Protein AF-A0A371GRE4-F1 (afdb_monomer_lite)

Radius of gyration: 18.03 Å; chains: 1; bounding box: 32×27×56 Å

Organism: Mucuna pruriens (NCBI:txid157652)

Structure (mmCIF, N/CA/C/O backbone):
data_AF-A0A371GRE4-F1
#
_entry.id   AF-A0A371GRE4-F1
#
loop_
_atom_site.group_PDB
_atom_site.id
_atom_site.type_symbol
_atom_site.label_atom_id
_atom_site.label_alt_id
_atom_site.label_comp_id
_atom_site.label_asym_id
_atom_site.label_entity_id
_atom_site.label_seq_id
_atom_site.pdbx_PDB_ins_code
_atom_site.Cartn_x
_atom_site.Cartn_y
_atom_site.Cartn_z
_atom_site.occupancy
_atom_site.B_iso_or_equiv
_atom_site.auth_seq_id
_atom_site.auth_comp_id
_atom_site.auth_asym_id
_atom_site.auth_atom_id
_atom_site.pdbx_PDB_model_num
ATOM 1 N N . MET A 1 1 ? 13.648 13.580 -41.759 1.00 57.78 1 MET A N 1
ATOM 2 C CA . MET A 1 1 ? 13.668 12.105 -41.898 1.00 57.78 1 MET A CA 1
ATOM 3 C C . MET A 1 1 ? 14.244 11.367 -40.675 1.00 57.78 1 MET A C 1
ATOM 5 O O . MET A 1 1 ? 14.204 10.150 -40.665 1.00 57.78 1 MET A O 1
ATOM 9 N N . ASN A 1 2 ? 14.712 12.050 -39.616 1.00 68.69 2 ASN A N 1
ATOM 10 C CA . ASN A 1 2 ? 15.350 11.382 -38.465 1.00 68.69 2 ASN A CA 1
ATOM 11 C C . ASN A 1 2 ? 14.379 10.950 -37.354 1.00 68.69 2 ASN A C 1
ATOM 13 O O . ASN A 1 2 ? 14.600 9.919 -36.734 1.00 68.69 2 ASN A O 1
ATOM 17 N N . ILE A 1 3 ? 13.278 11.680 -37.151 1.00 64.88 3 ILE A N 1
ATOM 18 C CA . ILE A 1 3 ? 12.303 11.404 -36.076 1.00 64.88 3 ILE A CA 1
ATOM 19 C C . ILE A 1 3 ? 11.621 10.042 -36.278 1.00 64.88 3 ILE A C 1
ATOM 21 O O . ILE A 1 3 ? 11.470 9.261 -35.346 1.00 64.88 3 ILE A O 1
ATOM 25 N N . TRP A 1 4 ? 11.261 9.721 -37.522 1.00 70.25 4 TRP A N 1
ATOM 26 C CA . TRP A 1 4 ? 10.633 8.442 -37.862 1.00 70.25 4 TRP A CA 1
ATOM 27 C C . TRP A 1 4 ? 11.590 7.253 -37.728 1.00 70.25 4 TRP A C 1
ATOM 29 O O . TRP A 1 4 ? 11.171 6.177 -37.307 1.00 70.25 4 TRP A O 1
ATOM 39 N N . ASN A 1 5 ? 12.876 7.456 -38.023 1.00 80.38 5 ASN A N 1
ATOM 40 C CA . ASN A 1 5 ? 13.899 6.426 -37.854 1.00 80.38 5 ASN A CA 1
ATOM 41 C C . ASN A 1 5 ? 14.218 6.190 -36.368 1.00 80.38 5 ASN A C 1
ATOM 43 O O . ASN A 1 5 ? 14.322 5.042 -35.946 1.00 80.38 5 ASN A O 1
ATOM 47 N N . GLU A 1 6 ? 14.284 7.254 -35.561 1.00 81.19 6 GLU A N 1
ATOM 48 C CA . GLU A 1 6 ? 14.442 7.166 -34.102 1.00 81.19 6 GLU A CA 1
ATOM 49 C C . GLU A 1 6 ? 13.253 6.447 -33.446 1.00 81.19 6 GLU A C 1
ATOM 51 O O . GLU A 1 6 ? 13.439 5.548 -32.625 1.00 81.19 6 GLU A O 1
ATOM 56 N N . LEU A 1 7 ? 12.022 6.789 -33.843 1.00 72.19 7 LEU A N 1
ATOM 57 C CA . LEU A 1 7 ? 10.811 6.144 -33.335 1.00 72.19 7 LEU A CA 1
ATOM 58 C C . LEU A 1 7 ? 10.784 4.647 -33.667 1.00 72.19 7 LEU A C 1
ATOM 60 O O . LEU A 1 7 ? 10.488 3.826 -32.798 1.00 72.19 7 LEU A O 1
ATOM 64 N N . ARG A 1 8 ? 11.129 4.289 -34.908 1.00 79.44 8 ARG A N 1
ATOM 65 C CA . ARG A 1 8 ? 11.219 2.896 -35.353 1.00 79.44 8 ARG A CA 1
ATOM 66 C C . ARG A 1 8 ? 12.275 2.119 -34.566 1.00 79.44 8 ARG A C 1
ATOM 68 O O . ARG A 1 8 ? 11.975 1.034 -34.079 1.00 79.44 8 ARG A O 1
ATOM 75 N N . GLU A 1 9 ? 13.464 2.687 -34.360 1.00 81.56 9 GLU A N 1
ATOM 76 C CA . GLU A 1 9 ? 14.497 2.056 -33.530 1.00 81.56 9 GLU A CA 1
ATOM 77 C C . GLU A 1 9 ? 14.057 1.862 -32.072 1.00 81.56 9 GLU A C 1
ATOM 79 O O . GLU A 1 9 ? 14.393 0.855 -31.445 1.00 81.56 9 GLU A O 1
ATOM 84 N N . ARG A 1 10 ? 13.316 2.820 -31.504 1.00 75.19 10 ARG A N 1
ATOM 85 C CA . ARG A 1 10 ? 12.792 2.717 -30.135 1.00 75.19 10 ARG A CA 1
ATOM 86 C C . ARG A 1 10 ? 11.746 1.616 -30.003 1.00 75.19 10 ARG A C 1
ATOM 88 O O . ARG A 1 10 ? 11.749 0.910 -28.992 1.00 75.19 10 ARG A O 1
ATOM 95 N N . LEU A 1 11 ? 10.884 1.460 -31.007 1.00 74.25 11 LEU A N 1
ATOM 96 C CA . LEU A 1 11 ? 9.877 0.399 -31.063 1.00 74.25 11 LEU A CA 1
ATOM 97 C C . LEU A 1 11 ? 10.521 -0.989 -31.198 1.00 74.25 11 LEU A C 1
ATOM 99 O O . LEU A 1 11 ? 10.200 -1.862 -30.391 1.00 74.25 11 LEU A O 1
ATOM 103 N N . ASP A 1 12 ? 11.483 -1.154 -32.113 1.00 79.88 12 ASP A N 1
ATOM 104 C CA . ASP A 1 12 ? 12.237 -2.408 -32.307 1.00 79.88 12 ASP A CA 1
ATOM 105 C C . ASP A 1 12 ? 12.995 -2.828 -31.040 1.00 79.88 12 ASP A C 1
ATOM 107 O O . ASP A 1 12 ? 13.053 -4.003 -30.689 1.00 79.88 12 ASP A O 1
ATOM 111 N N . LYS A 1 13 ? 13.550 -1.862 -30.298 1.00 78.12 13 LYS A N 1
ATOM 112 C CA . LYS A 1 13 ? 14.281 -2.117 -29.043 1.00 78.12 13 LYS A CA 1
ATOM 113 C C . LYS A 1 13 ? 13.354 -2.284 -27.828 1.00 78.12 13 LYS A C 1
ATOM 115 O O . LYS A 1 13 ? 13.844 -2.360 -26.696 1.00 78.12 13 LYS A O 1
ATOM 120 N N . HIS A 1 14 ? 12.029 -2.278 -28.021 1.00 63.56 14 HIS A N 1
ATOM 121 C CA . HIS A 1 14 ? 11.018 -2.221 -26.957 1.00 63.56 14 HIS A CA 1
ATOM 122 C C . HIS A 1 14 ? 11.351 -1.171 -25.885 1.00 63.56 14 HIS A C 1
ATOM 124 O O . HIS A 1 14 ? 11.160 -1.408 -24.693 1.00 63.56 14 HIS A O 1
ATOM 130 N N . LYS A 1 15 ? 11.915 -0.029 -26.292 1.00 61.38 15 LYS A N 1
ATOM 131 C CA . LYS A 1 15 ? 12.206 1.132 -25.443 1.00 61.38 15 LYS A CA 1
ATOM 132 C C . LYS A 1 15 ? 11.062 2.131 -25.598 1.00 61.38 15 LYS A C 1
ATOM 134 O O . LYS A 1 15 ? 11.224 3.231 -26.127 1.00 61.38 15 LYS A O 1
ATOM 139 N N . THR A 1 16 ? 9.874 1.714 -25.177 1.00 56.59 16 THR A N 1
ATOM 140 C CA . THR A 1 16 ? 8.706 2.590 -25.084 1.00 56.59 16 THR A CA 1
ATOM 141 C C . THR A 1 16 ? 8.728 3.351 -23.761 1.00 56.59 16 THR A C 1
ATOM 143 O O . THR A 1 16 ? 9.271 2.879 -22.762 1.00 56.59 16 THR A O 1
ATOM 146 N N . ILE A 1 17 ? 8.114 4.537 -23.759 1.00 55.12 17 ILE A N 1
ATOM 147 C CA . ILE A 1 17 ? 7.994 5.445 -22.599 1.00 55.12 17 ILE A CA 1
ATOM 148 C C . ILE A 1 17 ? 7.371 4.718 -21.387 1.00 55.12 17 ILE A C 1
ATOM 150 O O . ILE A 1 17 ? 7.614 5.061 -20.238 1.00 55.12 17 ILE A O 1
ATOM 154 N N . HIS A 1 18 ? 6.627 3.646 -21.657 1.00 49.09 18 HIS A N 1
ATOM 155 C CA . HIS A 1 18 ? 5.867 2.874 -20.684 1.00 49.09 18 HIS A CA 1
ATOM 156 C C . HIS A 1 18 ? 6.605 1.666 -20.098 1.00 49.09 18 HIS A C 1
ATOM 158 O O . HIS A 1 18 ? 6.069 1.031 -19.197 1.00 49.09 18 HIS A O 1
ATOM 164 N N . LYS A 1 19 ? 7.824 1.329 -20.552 1.00 46.84 19 LYS A N 1
ATOM 165 C CA . LYS A 1 19 ? 8.502 0.109 -20.071 1.00 46.84 19 LYS A CA 1
ATOM 166 C C . LYS A 1 19 ? 8.829 0.154 -18.573 1.00 46.84 19 LYS A C 1
ATOM 168 O O . LYS A 1 19 ? 8.894 -0.893 -17.946 1.00 46.84 19 LYS A O 1
ATOM 173 N N . LYS A 1 20 ? 9.008 1.356 -18.011 1.00 46.50 20 LYS A N 1
ATOM 174 C CA . LYS A 1 20 ? 9.229 1.567 -16.572 1.00 46.50 20 LYS A CA 1
ATOM 175 C C . LYS A 1 20 ? 7.929 1.792 -15.784 1.00 46.50 20 LYS A C 1
ATOM 177 O O . LYS A 1 20 ? 7.926 1.586 -14.584 1.00 46.50 20 LYS A O 1
ATOM 182 N N . LEU A 1 21 ? 6.832 2.172 -16.451 1.00 49.91 21 LEU A N 1
ATOM 183 C CA . LEU A 1 21 ? 5.516 2.298 -15.809 1.00 49.91 21 LEU A CA 1
ATOM 184 C C . LEU A 1 21 ? 4.811 0.940 -15.650 1.00 49.91 21 LEU A C 1
ATOM 186 O O . LEU A 1 21 ? 4.051 0.752 -14.716 1.00 49.91 21 LEU A O 1
ATOM 190 N N . ALA A 1 22 ? 5.043 -0.026 -16.542 1.00 54.25 22 ALA A N 1
ATOM 191 C CA . ALA A 1 22 ? 4.165 -1.196 -16.634 1.00 54.25 22 ALA A CA 1
ATOM 192 C C . ALA A 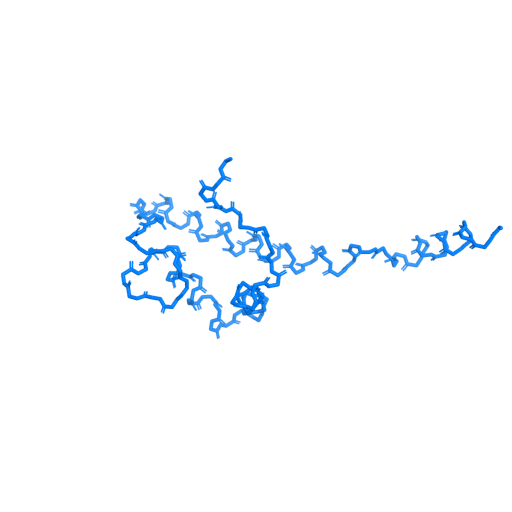1 22 ? 4.276 -2.213 -15.479 1.00 54.25 22 ALA A C 1
ATOM 194 O O . ALA A 1 22 ? 3.281 -2.861 -15.165 1.00 54.25 22 ALA A O 1
ATOM 195 N N . THR A 1 23 ? 5.451 -2.396 -14.870 1.00 55.62 23 THR A N 1
ATOM 196 C CA . THR A 1 23 ? 5.646 -3.394 -13.798 1.00 55.62 23 THR A CA 1
ATOM 197 C C . THR A 1 23 ? 5.415 -2.817 -12.411 1.00 55.62 23 THR A C 1
ATOM 199 O O . THR A 1 23 ? 4.700 -3.422 -11.617 1.00 55.62 23 THR A O 1
ATOM 202 N N . ASP A 1 24 ? 5.963 -1.633 -12.138 1.00 61.56 24 ASP A N 1
ATOM 203 C CA . ASP A 1 24 ? 5.865 -1.017 -10.814 1.00 61.56 24 ASP A CA 1
ATOM 204 C C . ASP A 1 24 ? 4.418 -0.585 -10.541 1.00 61.56 24 ASP A C 1
ATOM 206 O O . ASP A 1 24 ? 3.901 -0.820 -9.453 1.00 61.56 24 ASP A O 1
ATOM 210 N N . ASP A 1 25 ? 3.707 -0.060 -11.549 1.00 68.25 25 ASP A N 1
ATOM 211 C CA . ASP A 1 25 ? 2.283 0.266 -11.399 1.00 68.25 25 ASP A CA 1
ATOM 212 C C . ASP A 1 25 ? 1.404 -0.987 -11.282 1.00 68.25 25 ASP A C 1
ATOM 214 O O . ASP A 1 25 ? 0.369 -0.937 -10.621 1.00 68.25 25 ASP A O 1
ATOM 218 N N . TYR A 1 26 ? 1.811 -2.128 -11.850 1.00 74.62 26 TYR A N 1
ATOM 219 C CA . TYR A 1 26 ? 1.071 -3.381 -11.691 1.00 74.62 26 TYR A CA 1
ATOM 220 C C . TYR A 1 26 ? 1.133 -3.901 -10.251 1.00 74.62 26 TYR A C 1
ATOM 222 O O . TYR A 1 26 ? 0.090 -4.209 -9.671 1.00 74.62 26 TYR A O 1
ATOM 230 N N . GLU A 1 27 ? 2.326 -3.958 -9.651 1.00 74.56 27 GLU A N 1
ATOM 231 C CA . GLU A 1 27 ? 2.471 -4.394 -8.255 1.00 74.56 27 GLU A CA 1
ATOM 232 C C . GLU A 1 27 ? 1.813 -3.399 -7.282 1.00 74.56 27 GLU A C 1
ATOM 234 O O . GLU A 1 27 ? 1.128 -3.829 -6.352 1.00 74.56 27 GLU A O 1
ATOM 239 N N . ARG A 1 28 ? 1.871 -2.083 -7.558 1.00 78.25 28 ARG A N 1
ATOM 240 C CA . ARG A 1 28 ? 1.094 -1.066 -6.814 1.00 78.25 28 ARG A CA 1
ATOM 241 C C . ARG A 1 28 ? -0.400 -1.354 -6.858 1.00 78.25 28 ARG A C 1
ATOM 243 O O . ARG A 1 28 ? -1.046 -1.452 -5.818 1.00 78.25 28 ARG A O 1
ATOM 250 N N . VAL A 1 29 ? -0.961 -1.507 -8.059 1.00 79.31 29 VAL A N 1
ATOM 251 C CA . VAL A 1 29 ? -2.397 -1.766 -8.248 1.00 79.31 29 VAL A CA 1
ATOM 252 C C . VAL A 1 29 ? -2.811 -3.056 -7.547 1.00 79.31 29 VAL A C 1
ATOM 254 O O . VAL A 1 29 ? -3.857 -3.092 -6.902 1.00 79.31 29 VAL A O 1
ATOM 257 N N . LYS A 1 30 ? -1.975 -4.092 -7.604 1.00 82.94 30 LYS A N 1
ATOM 258 C CA . LYS A 1 30 ? -2.218 -5.369 -6.934 1.00 82.94 30 LYS A CA 1
ATOM 259 C C . LYS A 1 30 ? -2.206 -5.239 -5.408 1.00 82.94 30 LYS A C 1
ATOM 261 O O . LYS A 1 30 ? -3.088 -5.794 -4.753 1.00 82.94 3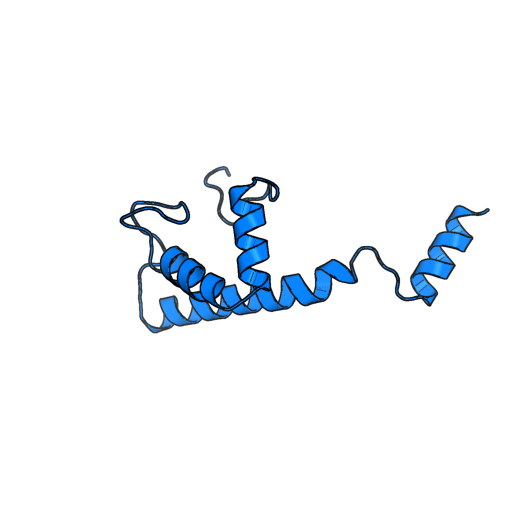0 LYS A O 1
ATOM 266 N N . GLY A 1 31 ? -1.270 -4.479 -4.837 1.00 82.94 31 GLY A N 1
ATOM 267 C CA . GLY A 1 31 ? -1.244 -4.167 -3.405 1.00 82.94 31 GLY A CA 1
ATOM 268 C C . GLY A 1 31 ? -2.521 -3.454 -2.950 1.00 82.94 31 GLY A C 1
ATOM 269 O O . GLY A 1 31 ? -3.172 -3.878 -1.991 1.00 82.94 31 GLY A O 1
ATOM 270 N N . LEU A 1 32 ? -2.950 -2.435 -3.701 1.00 86.31 32 LEU A N 1
ATOM 271 C CA . LEU A 1 32 ? -4.203 -1.718 -3.445 1.00 86.31 32 LEU A CA 1
ATOM 272 C C . LEU A 1 32 ? -5.430 -2.636 -3.568 1.00 86.31 32 LEU A C 1
ATOM 274 O O . LEU A 1 32 ? -6.322 -2.599 -2.720 1.00 86.31 32 LEU A O 1
ATOM 278 N N . GLU A 1 33 ? -5.470 -3.493 -4.589 1.00 87.88 33 GLU A N 1
ATOM 279 C CA . GLU A 1 33 ? -6.555 -4.451 -4.808 1.00 87.88 33 GLU A CA 1
ATOM 280 C C . GLU A 1 33 ? -6.696 -5.428 -3.630 1.00 87.88 33 GLU A C 1
ATOM 282 O O . GLU A 1 33 ? -7.812 -5.706 -3.180 1.00 87.88 33 GLU A O 1
ATOM 287 N N . ILE A 1 34 ? -5.577 -5.929 -3.097 1.00 89.31 34 ILE A N 1
ATOM 288 C CA . ILE A 1 34 ? -5.565 -6.838 -1.943 1.00 89.31 34 ILE A CA 1
ATOM 289 C C . ILE A 1 34 ? -6.138 -6.148 -0.702 1.00 89.31 34 ILE A C 1
ATOM 291 O O . ILE A 1 34 ? -6.989 -6.732 -0.024 1.00 89.31 34 ILE A O 1
ATOM 295 N N . ILE A 1 35 ? -5.728 -4.906 -0.426 1.00 90.31 35 ILE A N 1
ATOM 296 C CA . ILE A 1 35 ? -6.264 -4.123 0.696 1.00 90.31 35 ILE A CA 1
ATOM 297 C C . ILE A 1 35 ? -7.774 -3.953 0.548 1.00 90.31 35 ILE A C 1
ATOM 299 O O . ILE A 1 35 ? -8.520 -4.221 1.491 1.00 90.31 35 ILE A O 1
ATOM 303 N N . VAL A 1 36 ? -8.238 -3.555 -0.641 1.00 89.75 36 VAL A N 1
ATOM 304 C CA . VAL A 1 36 ? -9.666 -3.338 -0.897 1.00 89.75 36 VAL A CA 1
ATOM 305 C C . VAL A 1 36 ? -10.460 -4.623 -0.679 1.00 89.75 36 VAL A C 1
ATOM 307 O O . VAL A 1 36 ? -11.446 -4.614 0.058 1.00 89.75 36 VAL A O 1
ATOM 310 N N . LYS A 1 37 ? -10.001 -5.751 -1.234 1.00 92.31 37 LYS A N 1
ATOM 311 C CA . LYS A 1 37 ? -10.639 -7.061 -1.032 1.00 92.31 37 LYS A CA 1
ATOM 312 C C . LYS A 1 37 ? -10.691 -7.457 0.440 1.00 92.31 37 LYS A C 1
ATOM 314 O O . LYS A 1 37 ? -11.718 -7.966 0.886 1.00 92.31 37 LYS A O 1
ATOM 319 N N . CYS A 1 38 ? -9.608 -7.234 1.186 1.00 91.25 38 CYS A N 1
ATOM 320 C CA . CYS A 1 38 ? -9.541 -7.531 2.614 1.00 91.25 38 CYS A CA 1
ATOM 321 C C . CYS A 1 38 ? -10.595 -6.727 3.388 1.00 91.25 38 CYS A C 1
ATOM 323 O O . CYS A 1 38 ? -11.437 -7.304 4.078 1.00 91.25 38 CYS A O 1
ATOM 325 N N . LEU A 1 39 ? -10.621 -5.407 3.199 1.00 91.62 39 LEU A N 1
ATOM 326 C CA . LEU A 1 39 ? -11.564 -4.524 3.882 1.00 91.62 39 LEU A CA 1
ATOM 327 C C . LEU A 1 39 ? -13.020 -4.871 3.546 1.00 91.62 39 LEU A C 1
ATOM 329 O O . LEU A 1 39 ? -13.835 -4.999 4.460 1.00 91.62 39 LEU A O 1
ATOM 333 N N . THR A 1 40 ? -13.344 -5.112 2.269 1.00 91.25 40 THR A N 1
ATOM 334 C CA . THR A 1 40 ? -14.697 -5.520 1.854 1.00 91.25 40 THR A CA 1
ATOM 335 C C . THR A 1 40 ? -15.096 -6.857 2.467 1.00 91.25 40 THR A C 1
ATOM 337 O O . THR A 1 40 ? -16.188 -6.976 3.018 1.00 91.25 40 THR A O 1
ATOM 340 N N . LYS A 1 41 ? -14.221 -7.869 2.403 1.00 95.44 41 LYS A N 1
ATOM 341 C CA . LYS A 1 41 ? -14.510 -9.218 2.912 1.00 95.44 41 LYS A CA 1
ATOM 342 C C . LYS A 1 41 ? -14.812 -9.221 4.410 1.00 95.44 41 LYS A C 1
ATOM 344 O O . LYS A 1 41 ? -15.612 -10.031 4.869 1.00 95.44 41 LYS A O 1
ATOM 349 N N . HIS A 1 42 ? -14.179 -8.322 5.157 1.00 92.44 42 HIS A N 1
ATOM 350 C CA . HIS A 1 42 ? -14.340 -8.202 6.603 1.00 92.44 42 HIS A CA 1
ATOM 351 C C . HIS A 1 42 ? -15.314 -7.089 7.024 1.00 92.44 42 HIS A C 1
ATOM 353 O O . HIS A 1 42 ? -15.458 -6.840 8.218 1.00 92.44 42 HIS A O 1
ATOM 359 N N . ASN A 1 43 ? -15.997 -6.445 6.068 1.00 90.62 43 ASN A N 1
ATOM 360 C CA . ASN A 1 43 ? -16.911 -5.322 6.299 1.00 90.62 43 ASN A CA 1
ATOM 361 C C . ASN A 1 43 ? -16.285 -4.196 7.147 1.00 90.62 43 ASN A C 1
ATOM 363 O O . ASN A 1 43 ? -16.932 -3.598 8.008 1.00 90.62 43 ASN A O 1
ATOM 367 N N . LEU A 1 44 ? -14.994 -3.939 6.928 1.00 90.06 44 LEU A N 1
ATOM 368 C CA . LEU A 1 44 ? -14.246 -2.898 7.619 1.00 90.06 44 LEU A CA 1
ATOM 369 C C . LEU A 1 44 ? -14.425 -1.562 6.903 1.00 90.06 44 LEU A C 1
ATOM 371 O O . LEU A 1 44 ? -14.480 -1.485 5.674 1.00 90.06 44 LEU A O 1
ATOM 375 N N . THR A 1 45 ? -14.483 -0.482 7.679 1.00 84.31 45 THR A N 1
ATOM 376 C CA . THR A 1 45 ? -14.606 0.863 7.122 1.00 84.31 45 THR A CA 1
ATOM 377 C C . THR A 1 45 ? -13.347 1.233 6.342 1.00 84.31 45 THR A C 1
ATOM 379 O O . THR A 1 45 ? -12.231 1.185 6.859 1.00 84.31 45 THR A O 1
ATOM 382 N N . PHE A 1 46 ? -13.532 1.624 5.082 1.00 79.75 46 PHE A N 1
ATOM 383 C CA . PHE A 1 46 ? -12.451 2.089 4.212 1.00 79.75 46 PHE A CA 1
ATOM 384 C C . PHE A 1 46 ? -11.911 3.448 4.631 1.00 79.75 46 PHE A C 1
ATOM 386 O O . PHE A 1 46 ? -10.711 3.683 4.550 1.00 79.75 46 PHE A O 1
ATOM 393 N N . ARG A 1 47 ? -12.814 4.338 5.052 1.00 76.75 47 ARG A N 1
ATOM 394 C CA . ARG A 1 47 ? -12.542 5.721 5.451 1.00 76.75 47 ARG A CA 1
ATOM 395 C C . ARG A 1 47 ? -12.743 5.899 6.956 1.00 76.75 47 ARG A C 1
ATOM 397 O O . ARG A 1 47 ? -13.391 5.088 7.615 1.00 76.75 47 ARG A O 1
ATOM 404 N N . GLY A 1 48 ? -12.135 6.952 7.475 1.00 72.62 48 GLY A N 1
ATOM 405 C CA . GLY A 1 48 ? -12.130 7.371 8.870 1.00 72.62 48 GLY A CA 1
ATOM 406 C C . GLY A 1 48 ? -12.359 8.877 8.909 1.00 72.62 48 GLY A C 1
ATOM 407 O O . GLY A 1 48 ? -12.776 9.458 7.909 1.00 72.62 48 GLY A O 1
ATOM 408 N N . SER A 1 49 ? -12.087 9.519 10.041 1.00 75.81 49 SER A N 1
ATOM 409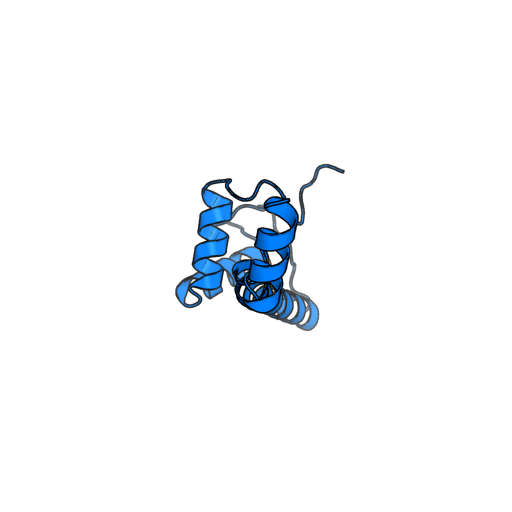 C CA . SER A 1 49 ? -12.207 10.978 10.165 1.00 75.81 49 SER A CA 1
ATOM 410 C C . SER A 1 49 ? -11.077 11.737 9.462 1.00 75.81 49 SER A C 1
ATOM 412 O O . SER A 1 49 ? -11.267 12.898 9.110 1.00 75.81 49 SER A O 1
ATOM 414 N N . ASN A 1 50 ? -9.933 11.080 9.240 1.00 71.25 50 ASN A N 1
ATOM 415 C CA . ASN A 1 50 ? -8.765 11.631 8.560 1.00 71.25 50 ASN A CA 1
ATOM 416 C C . ASN A 1 50 ? -8.427 10.842 7.288 1.00 71.25 50 ASN A C 1
ATOM 418 O O . ASN A 1 50 ? -8.607 9.623 7.209 1.00 71.25 50 ASN A O 1
ATOM 422 N N . GLU A 1 51 ? -7.922 11.564 6.285 1.00 69.81 51 GLU A N 1
ATOM 423 C CA . GLU A 1 51 ? -7.616 11.039 4.946 1.00 69.81 51 GLU A CA 1
ATOM 424 C C . GLU A 1 51 ? -6.150 11.266 4.540 1.00 69.81 51 GLU A C 1
ATOM 426 O O . GLU A 1 51 ? -5.828 11.243 3.352 1.00 69.81 51 GLU A O 1
ATOM 431 N N . LYS A 1 52 ? -5.256 11.501 5.506 1.00 75.75 52 LYS A N 1
ATOM 432 C CA . LYS A 1 52 ? -3.828 11.730 5.255 1.00 75.75 52 LYS A CA 1
ATOM 433 C C . LYS A 1 52 ? -2.992 10.620 5.874 1.00 75.75 52 LYS A C 1
ATOM 435 O O . LYS A 1 52 ? -3.261 10.198 6.988 1.00 75.75 52 LYS A O 1
ATOM 440 N N . LEU A 1 53 ? -1.940 10.203 5.180 1.00 76.56 53 LEU A N 1
ATOM 441 C CA . LEU A 1 53 ? -0.933 9.288 5.721 1.00 76.56 53 LEU A CA 1
ATOM 442 C C . LEU A 1 53 ? -0.336 9.812 7.034 1.00 76.56 53 LEU A C 1
ATOM 444 O O . LEU A 1 53 ? -0.105 11.016 7.170 1.00 76.56 53 LEU A O 1
ATOM 448 N N . TYR A 1 54 ? -0.056 8.895 7.960 1.00 80.81 54 TYR A N 1
ATOM 449 C CA . TYR A 1 54 ? 0.628 9.144 9.231 1.00 80.81 54 TYR A CA 1
ATOM 450 C C . TYR A 1 54 ? -0.095 10.134 10.160 1.00 80.81 54 TYR A C 1
ATOM 452 O O . TYR A 1 54 ? 0.539 10.941 10.840 1.00 80.81 54 TYR A O 1
ATOM 460 N N . GLN A 1 55 ? -1.430 10.088 10.188 1.00 80.50 55 GLN A N 1
ATOM 461 C CA . GLN A 1 55 ? -2.248 10.852 11.128 1.00 80.50 55 GLN A CA 1
ATOM 462 C C . GLN A 1 55 ? -2.996 9.931 12.092 1.00 80.50 55 GLN A C 1
ATOM 464 O O . GLN A 1 55 ? -3.411 8.821 11.754 1.00 80.50 55 GLN A O 1
ATOM 469 N N . ASP A 1 56 ? -3.217 10.420 13.310 1.00 73.62 56 ASP A N 1
ATOM 470 C CA . ASP A 1 56 ? -4.054 9.722 14.277 1.00 73.62 56 ASP A CA 1
ATOM 471 C C . ASP A 1 56 ? -5.495 9.611 13.763 1.00 73.62 56 ASP A C 1
ATOM 473 O O . ASP A 1 56 ? -6.000 10.485 13.056 1.00 73.62 56 ASP A O 1
ATOM 477 N N . SER A 1 57 ? -6.189 8.535 14.144 1.00 71.88 57 SER A N 1
ATOM 478 C CA . SER A 1 57 ? -7.545 8.220 13.652 1.00 71.88 57 SER A CA 1
ATOM 479 C C . SER A 1 57 ? -7.634 8.005 12.132 1.00 71.88 57 SER A C 1
ATOM 481 O O . SER A 1 57 ? -8.700 8.179 11.531 1.00 71.88 57 SER A O 1
ATOM 483 N N . ASN A 1 58 ? -6.525 7.597 11.508 1.00 74.19 58 ASN A N 1
ATOM 484 C CA . ASN A 1 58 ? -6.513 7.160 10.120 1.00 74.19 58 ASN A CA 1
ATOM 485 C C . ASN A 1 58 ? -7.472 6.001 9.873 1.00 74.19 58 ASN A C 1
ATOM 487 O O . ASN A 1 58 ? -7.711 5.134 10.718 1.00 74.19 58 ASN A O 1
ATOM 491 N N . CYS A 1 59 ? -8.030 5.996 8.670 1.00 82.56 59 CYS A N 1
ATOM 492 C CA . CYS A 1 59 ? -8.896 4.926 8.232 1.00 82.56 59 CYS A CA 1
ATOM 493 C C . CYS A 1 59 ? -8.145 3.598 8.083 1.00 82.56 59 CYS A C 1
ATOM 495 O O . CYS A 1 59 ? -6.929 3.576 7.882 1.00 82.56 59 CYS A O 1
ATOM 497 N N . ASN A 1 60 ? -8.874 2.478 8.120 1.00 86.88 60 ASN A N 1
ATOM 498 C CA . ASN A 1 60 ? -8.255 1.154 7.996 1.00 86.88 60 ASN A CA 1
ATOM 499 C C . ASN A 1 60 ? -7.483 0.992 6.677 1.00 86.88 60 ASN A C 1
ATOM 501 O O . ASN A 1 60 ? -6.499 0.263 6.639 1.00 86.88 60 ASN A O 1
ATOM 505 N N . PHE A 1 61 ? -7.890 1.694 5.614 1.00 86.69 61 PHE A N 1
ATOM 506 C CA . PHE A 1 61 ? -7.160 1.705 4.350 1.00 86.69 61 PHE A CA 1
ATOM 507 C C . PHE A 1 61 ? -5.767 2.324 4.497 1.00 86.69 61 PHE A C 1
ATOM 509 O O . PHE A 1 61 ? -4.780 1.664 4.186 1.00 86.69 61 PHE A O 1
ATOM 516 N N . TRP A 1 62 ? -5.667 3.545 5.031 1.00 86.00 62 TRP A N 1
ATOM 517 C CA . TRP A 1 62 ? -4.374 4.201 5.236 1.00 86.00 62 TRP A CA 1
ATOM 518 C C . TRP A 1 62 ? -3.479 3.418 6.189 1.00 86.00 62 TRP A C 1
ATOM 520 O O . TRP A 1 62 ? -2.298 3.257 5.911 1.00 86.00 62 TRP A O 1
ATOM 530 N N . ARG A 1 63 ? -4.056 2.830 7.239 1.00 86.94 63 ARG A N 1
ATOM 531 C CA . ARG A 1 63 ? -3.302 2.001 8.182 1.00 86.94 63 ARG A CA 1
ATOM 532 C C . ARG A 1 63 ? -2.695 0.756 7.526 1.00 86.94 63 ARG A C 1
ATOM 534 O O . ARG A 1 63 ? -1.568 0.389 7.830 1.00 86.94 63 ARG A O 1
ATOM 541 N N . LEU A 1 64 ? -3.414 0.113 6.605 1.00 89.50 64 LEU A N 1
ATOM 542 C CA . LEU A 1 64 ? -2.890 -1.033 5.853 1.00 89.50 64 LEU A CA 1
ATOM 543 C C . LEU A 1 64 ? -1.831 -0.621 4.821 1.00 89.50 64 LEU A C 1
ATOM 545 O O . LEU A 1 64 ? -0.882 -1.369 4.601 1.00 89.50 64 LEU A O 1
ATOM 549 N N . ILE A 1 65 ? -1.960 0.566 4.220 1.00 88.38 65 ILE A N 1
ATOM 550 C CA . ILE A 1 65 ? -0.923 1.139 3.350 1.00 88.38 65 ILE A CA 1
ATOM 551 C C . ILE A 1 65 ? 0.358 1.397 4.146 1.00 88.38 65 ILE A C 1
ATOM 553 O O . ILE A 1 65 ? 1.429 1.000 3.703 1.00 88.38 65 ILE A O 1
ATOM 557 N N . GLU A 1 66 ? 0.250 2.002 5.331 1.00 88.75 66 GLU A N 1
ATOM 558 C CA . GLU A 1 66 ? 1.386 2.247 6.228 1.00 88.75 66 GLU A CA 1
ATOM 559 C C . GLU A 1 66 ? 2.112 0.939 6.582 1.00 88.75 66 GLU A C 1
ATOM 561 O O . GLU A 1 66 ? 3.336 0.893 6.513 1.00 88.75 66 GLU A O 1
ATOM 566 N N . MET A 1 67 ? 1.373 -0.144 6.855 1.00 89.06 67 MET A N 1
ATOM 567 C CA . MET A 1 67 ? 1.964 -1.467 7.108 1.00 89.06 67 MET A CA 1
ATOM 568 C C . MET A 1 67 ? 2.662 -2.059 5.876 1.00 89.06 67 MET A C 1
ATOM 570 O O . MET A 1 67 ? 3.710 -2.678 6.015 1.00 89.06 67 MET A O 1
ATOM 574 N N . LEU A 1 68 ? 2.104 -1.891 4.672 1.00 88.44 68 LEU A N 1
ATOM 575 C CA . LEU A 1 68 ? 2.732 -2.383 3.437 1.00 88.44 68 LEU A CA 1
ATOM 576 C C . LEU A 1 68 ? 4.041 -1.655 3.129 1.00 88.44 68 LEU A C 1
ATOM 578 O O . LEU A 1 68 ? 4.999 -2.279 2.681 1.00 88.44 68 LEU A O 1
ATOM 582 N N . VAL A 1 69 ? 4.096 -0.350 3.398 1.00 89.56 69 VAL A N 1
ATOM 583 C CA . VAL A 1 69 ? 5.291 0.480 3.182 1.00 89.56 69 VAL A CA 1
ATOM 584 C C . VAL A 1 69 ? 6.495 -0.010 3.990 1.00 89.56 69 VAL A C 1
ATOM 586 O O . VAL A 1 69 ? 7.627 0.194 3.559 1.00 89.56 69 VAL A O 1
ATOM 589 N N . GLU A 1 70 ? 6.286 -0.680 5.128 1.00 88.88 70 GLU A N 1
ATOM 590 C CA . GLU A 1 70 ? 7.387 -1.199 5.953 1.00 88.88 70 GLU A CA 1
ATOM 591 C C . GLU A 1 70 ? 8.225 -2.278 5.246 1.00 88.88 70 GLU A C 1
ATOM 593 O O . GLU A 1 70 ? 9.387 -2.472 5.603 1.00 88.88 70 GLU A O 1
ATOM 598 N N . PHE A 1 71 ? 7.668 -2.983 4.255 1.00 85.56 71 PHE A N 1
ATOM 599 C CA . PHE A 1 71 ? 8.356 -4.100 3.593 1.00 85.56 71 PHE A CA 1
ATOM 600 C C . PHE A 1 71 ? 8.266 -4.115 2.062 1.00 85.56 71 PHE A C 1
ATOM 602 O O . PHE A 1 71 ? 9.014 -4.857 1.424 1.00 85.56 71 PHE A O 1
ATOM 609 N N . ASP A 1 72 ? 7.389 -3.317 1.455 1.00 85.12 72 ASP A N 1
ATOM 610 C CA . ASP A 1 72 ? 7.254 -3.202 0.005 1.00 85.12 72 ASP A CA 1
ATOM 611 C C . ASP A 1 72 ? 7.888 -1.893 -0.492 1.00 85.12 72 ASP A C 1
ATOM 613 O O . ASP A 1 72 ? 7.336 -0.803 -0.335 1.00 85.12 72 ASP A O 1
ATOM 617 N N . VAL A 1 73 ? 9.056 -2.015 -1.134 1.00 85.38 73 VAL A N 1
ATOM 618 C CA . VAL A 1 73 ? 9.822 -0.888 -1.699 1.00 85.38 73 VAL A CA 1
ATOM 619 C C . VAL A 1 73 ? 9.014 -0.116 -2.747 1.00 85.38 73 VAL A C 1
ATOM 621 O O . VAL A 1 73 ? 9.130 1.102 -2.850 1.00 85.38 73 VAL A O 1
ATOM 624 N N . ILE A 1 74 ? 8.149 -0.795 -3.504 1.00 83.69 74 ILE A N 1
ATOM 625 C CA . ILE A 1 74 ? 7.328 -0.160 -4.537 1.00 83.69 74 ILE A CA 1
ATOM 626 C C . ILE A 1 74 ? 6.235 0.702 -3.887 1.00 83.69 74 ILE A C 1
ATOM 628 O O . ILE A 1 74 ? 5.936 1.802 -4.371 1.00 83.69 74 ILE A O 1
ATOM 632 N N . MET A 1 75 ? 5.650 0.221 -2.786 1.00 85.31 75 MET A N 1
ATOM 633 C CA . MET A 1 75 ? 4.681 0.979 -1.989 1.00 85.31 75 MET A CA 1
ATOM 634 C C . MET A 1 75 ? 5.344 2.119 -1.215 1.00 85.31 75 MET A C 1
ATOM 636 O O . MET A 1 75 ? 4.755 3.194 -1.103 1.00 85.31 75 MET A O 1
ATOM 640 N N . GLN A 1 76 ? 6.575 1.923 -0.740 1.00 87.06 76 GLN A N 1
ATOM 641 C CA . GLN A 1 76 ? 7.376 2.975 -0.120 1.00 87.06 76 GLN A CA 1
ATOM 642 C C . GLN A 1 76 ? 7.641 4.122 -1.100 1.00 87.06 76 GLN A C 1
ATOM 644 O O . GLN A 1 76 ? 7.351 5.275 -0.783 1.00 87.06 76 GLN A O 1
ATOM 649 N N . ASP A 1 77 ? 8.103 3.811 -2.313 1.00 86.19 77 ASP A N 1
ATOM 650 C CA . ASP A 1 77 ? 8.285 4.805 -3.375 1.00 86.19 77 ASP A CA 1
ATOM 651 C C . ASP A 1 77 ? 6.970 5.522 -3.702 1.00 86.19 77 ASP A C 1
ATOM 653 O O . ASP A 1 77 ? 6.941 6.741 -3.858 1.00 86.19 77 ASP A O 1
ATOM 657 N N . HIS A 1 78 ? 5.856 4.787 -3.751 1.00 82.75 78 HIS A N 1
ATOM 658 C CA . HIS A 1 78 ? 4.543 5.377 -4.000 1.00 82.75 78 HIS A CA 1
ATOM 659 C C . HIS A 1 78 ? 4.141 6.391 -2.920 1.00 82.75 78 HIS A C 1
ATOM 661 O O . HIS A 1 78 ? 3.711 7.500 -3.244 1.00 82.75 78 HIS A O 1
ATOM 667 N N . VAL A 1 79 ? 4.304 6.039 -1.643 1.00 85.00 79 VAL A N 1
ATOM 668 C CA . VAL A 1 79 ? 4.003 6.936 -0.521 1.00 85.00 79 VAL A CA 1
ATOM 669 C C . VAL A 1 79 ?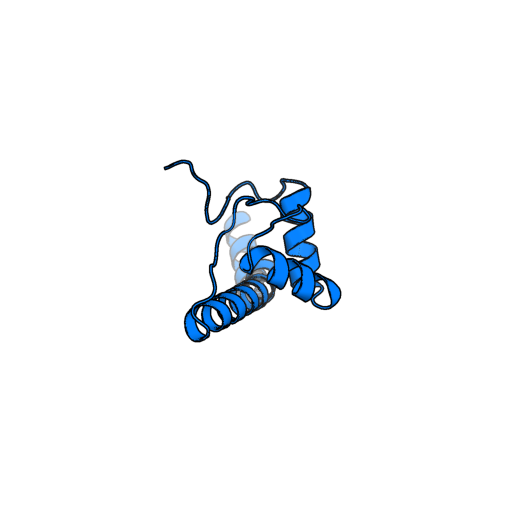 4.926 8.151 -0.505 1.00 85.00 79 VAL A C 1
ATOM 671 O O . VAL A 1 79 ? 4.431 9.265 -0.327 1.00 85.00 79 VAL A O 1
ATOM 674 N N . ASN A 1 80 ? 6.219 7.977 -0.785 1.00 86.50 80 ASN A N 1
ATOM 675 C CA . ASN A 1 80 ? 7.161 9.091 -0.908 1.00 86.50 80 ASN A CA 1
ATOM 676 C C . ASN A 1 80 ? 6.711 10.084 -1.991 1.00 86.50 80 ASN A C 1
ATOM 678 O O . ASN A 1 80 ? 6.667 11.290 -1.749 1.00 86.50 80 ASN A O 1
ATOM 682 N N . CYS A 1 81 ? 6.283 9.592 -3.156 1.00 82.75 81 CYS A N 1
ATOM 683 C CA . CYS A 1 81 ? 5.760 10.448 -4.220 1.00 82.75 81 CYS A CA 1
ATOM 684 C C . CYS A 1 81 ? 4.460 11.181 -3.823 1.00 82.75 81 CYS A C 1
ATOM 686 O O . CYS A 1 81 ? 4.245 12.321 -4.242 1.00 82.75 81 CYS A O 1
ATOM 688 N N . ILE A 1 82 ? 3.591 10.569 -3.004 1.00 79.19 82 ILE A N 1
ATOM 689 C CA . ILE A 1 82 ? 2.396 11.235 -2.449 1.00 79.19 82 ILE A CA 1
ATOM 690 C C . ILE A 1 82 ? 2.803 12.349 -1.474 1.00 79.19 82 ILE A C 1
ATOM 692 O O . ILE A 1 82 ? 2.278 13.462 -1.561 1.00 79.19 82 ILE A O 1
ATOM 696 N N . GLN A 1 83 ? 3.733 12.067 -0.556 1.00 82.25 83 GLN A N 1
ATOM 697 C CA . GLN A 1 83 ? 4.201 13.023 0.454 1.00 82.25 83 GLN A CA 1
ATOM 698 C C . GLN A 1 83 ? 4.933 14.215 -0.164 1.00 82.25 83 GLN A C 1
ATOM 700 O O . GLN A 1 83 ? 4.737 15.346 0.274 1.00 82.25 83 GLN A O 1
ATOM 705 N N . ASN A 1 84 ? 5.715 13.976 -1.217 1.00 83.12 84 ASN A N 1
ATOM 706 C CA . ASN A 1 84 ? 6.429 15.017 -1.952 1.00 83.12 84 ASN A CA 1
ATOM 707 C C . ASN A 1 84 ? 5.531 15.784 -2.939 1.00 83.12 84 ASN A C 1
ATOM 709 O O . ASN A 1 84 ? 6.015 16.663 -3.649 1.00 83.12 84 ASN A O 1
ATOM 713 N N . HIS A 1 85 ? 4.231 15.463 -3.000 1.00 72.56 85 HIS A N 1
ATOM 714 C CA . HIS A 1 85 ? 3.271 16.038 -3.948 1.00 72.56 85 HIS A CA 1
ATOM 715 C C . HIS A 1 85 ? 3.672 15.874 -5.426 1.00 72.56 85 HIS A C 1
ATOM 717 O O . HIS A 1 85 ? 3.209 16.620 -6.287 1.00 72.56 85 HIS A O 1
ATOM 723 N N . GLU A 1 86 ? 4.502 14.875 -5.730 1.00 69.25 86 GLU A N 1
ATOM 724 C CA . GLU A 1 86 ? 4.951 14.550 -7.088 1.00 69.25 86 GLU A CA 1
ATOM 725 C C . GLU A 1 86 ? 3.824 13.902 -7.905 1.00 69.25 86 GLU A C 1
ATOM 727 O O . GLU A 1 86 ? 3.789 13.996 -9.133 1.00 69.25 86 GLU A O 1
ATOM 732 N N . ILE A 1 87 ? 2.858 13.281 -7.221 1.00 63.88 87 ILE A N 1
ATOM 733 C CA . ILE A 1 87 ? 1.630 12.765 -7.825 1.00 63.88 87 ILE A CA 1
ATOM 734 C C . ILE A 1 87 ? 0.531 13.820 -7.659 1.00 63.88 87 ILE A C 1
ATOM 736 O O . ILE A 1 87 ? -0.099 13.937 -6.612 1.00 63.88 87 ILE A O 1
ATOM 740 N N . HIS A 1 88 ? 0.271 14.583 -8.722 1.00 53.81 88 HIS A N 1
ATOM 741 C CA . HIS A 1 88 ? -0.792 15.598 -8.746 1.00 53.81 88 HIS A CA 1
ATOM 742 C C . HIS A 1 88 ? -2.214 15.023 -8.892 1.00 53.81 88 HIS A C 1
ATOM 744 O O . HIS A 1 88 ? -3.190 15.746 -8.693 1.00 53.81 88 HIS A O 1
ATOM 750 N N . SER A 1 89 ? -2.358 13.737 -9.232 1.00 51.69 89 SER A N 1
ATOM 751 C CA . SER A 1 89 ? -3.662 13.073 -9.354 1.00 51.69 89 SER A CA 1
ATOM 752 C C . SER A 1 89 ? -4.013 12.330 -8.066 1.00 51.69 89 SER A C 1
ATOM 754 O O . SER A 1 89 ? -3.555 11.215 -7.831 1.00 51.69 89 SER A O 1
ATOM 756 N N . HIS A 1 90 ? -4.855 12.937 -7.229 1.00 51.94 90 HIS A N 1
ATOM 757 C CA . HIS A 1 90 ? -5.510 12.218 -6.140 1.00 51.94 90 HIS A CA 1
ATOM 758 C C . HIS A 1 90 ? -6.513 11.224 -6.743 1.00 51.94 90 HIS A C 1
ATOM 760 O O . HIS A 1 90 ? -7.571 11.636 -7.214 1.00 51.94 90 HIS A O 1
ATOM 766 N N . TYR A 1 91 ? -6.224 9.919 -6.671 1.00 53.16 91 TYR A N 1
ATOM 767 C CA . TYR A 1 91 ? -7.131 8.845 -7.118 1.00 53.16 91 TYR A CA 1
ATOM 768 C C . TYR A 1 91 ? -8.535 8.907 -6.471 1.00 53.16 91 TYR A C 1
ATOM 770 O O . TYR A 1 91 ? -9.465 8.274 -6.961 1.00 53.16 91 TYR A O 1
ATOM 778 N N . LEU A 1 92 ? -8.694 9.678 -5.386 1.00 46.44 92 LEU A N 1
ATOM 779 C CA . LEU A 1 92 ? -9.939 9.891 -4.640 1.00 46.44 92 LEU A CA 1
ATOM 780 C C . LEU A 1 92 ? -10.115 11.354 -4.183 1.00 46.44 92 LEU A C 1
ATOM 782 O O . LEU A 1 92 ? -10.603 11.606 -3.081 1.00 46.44 92 LEU A O 1
ATOM 786 N N . GLY A 1 93 ? -9.665 12.327 -4.979 1.00 50.28 93 GLY A N 1
ATOM 787 C CA . GLY A 1 93 ? -9.809 13.745 -4.639 1.00 50.28 93 GLY A CA 1
ATOM 788 C C . GLY A 1 93 ? -11.280 14.150 -4.482 1.00 50.28 93 GLY A C 1
ATOM 789 O O . GLY A 1 93 ? -12.121 13.761 -5.281 1.00 50.28 93 GLY A O 1
ATOM 790 N N . TYR A 1 94 ? -11.591 14.962 -3.465 1.00 50.62 94 TYR A N 1
ATOM 791 C CA . TYR A 1 94 ? -12.956 15.447 -3.182 1.00 50.62 94 TYR A CA 1
ATOM 792 C C . TYR A 1 94 ? -13.490 16.447 -4.230 1.00 50.62 94 TYR A C 1
ATOM 794 O O . TYR A 1 94 ? -14.648 16.854 -4.182 1.00 50.62 94 TYR A O 1
ATOM 802 N N . LYS A 1 95 ? -12.650 16.885 -5.173 1.00 42.78 95 LYS A N 1
ATOM 803 C CA . LYS A 1 95 ? -13.065 17.785 -6.249 1.00 42.78 95 LYS A CA 1
ATOM 804 C C . LYS A 1 95 ? -13.504 16.974 -7.463 1.00 42.78 95 LYS A C 1
ATOM 806 O O . LYS A 1 95 ? -12.659 16.458 -8.191 1.00 42.78 95 LYS A O 1
ATOM 811 N N . VAL A 1 96 ? -14.822 16.894 -7.628 1.00 46.66 96 VAL A N 1
ATOM 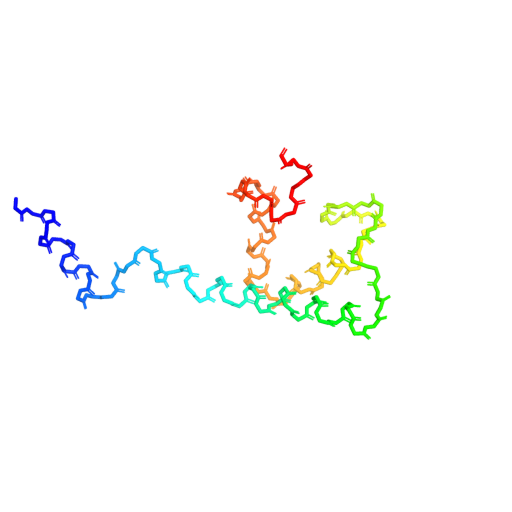812 C CA . VAL A 1 96 ? -15.486 16.727 -8.928 1.00 46.66 96 VAL A CA 1
ATOM 813 C C . VAL A 1 96 ? -15.416 18.052 -9.678 1.00 46.66 96 VAL A C 1
ATOM 815 O O . VAL A 1 96 ? -15.590 19.099 -9.009 1.00 46.66 96 VAL A O 1
#

Secondary structure (DSSP, 8-state):
-HHHHHHHHHHHTT--TTTTHHHHHHHHHHHHHHHHHHHHHTT--S--SB-STT-TTB-HHHHHHHHHHTT-HHHHHHHHHH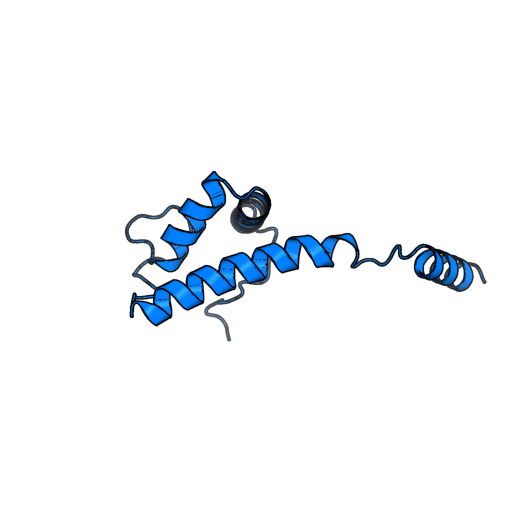HTT-----TT-S--

pLDDT: mean 75.33, std 13.88, range [42.78, 95.44]

Foldseek 3Di:
DVVVVVVVVCVVVVVDPCPVVPPLVVVVVVLLVVQVCVCVVVVADQAFPDDDAPDPRGGSVSVSLVVCLVPPVSSVVVNVCVVVCVDVDDPDDPDD

Sequence (96 aa):
MNIWNELRERLDKHKTIHKKLATDDYERVKGLEIIVKCLTKHNLTFRGSNEKLYQDSNCNFWRLIEMLVEFDVIMQDHVNCIQNHEIHSHYLGYKV